Protein 3DSO (pdb70)

Foldseek 3Di:
DPCVQFPDWFQFPQQKIWTAGVVLAIWIAHNVRHTDDDDAPDWTAGPVGWIWHAHPSDIDIPPPVD

Sequence (66 aa):
VDMSNVVKTYDLQDGSSKVHVFKDGKMGMENKKFGKSMNMPEGKVMETRDGTKIIMKGNEEIFRLDEAL

CATH classification: 2.40.10.300

Structure (mmCIF, N/CA/C/O backbone):
data_3DSO
#
_entry.id   3DSO
#
_cell.length_a   32.193
_cell.length_b   84.672
_cell.length_c   23.662
_cell.angle_alpha   90.000
_cell.angle_beta   90.000
_cell.angle_gamma   90.000
#
_symmetry.space_group_name_H-M   'P 21 21 2'
#
loop_
_entity.id
_entity.type
_entity.pdbx_description
1 polymer 'Putative uncharacterized protein copK'
2 non-polymer 'COPPER (I) ION'
3 non-polymer 'THIOCYANATE ION'
4 water water
#
loop_
_atom_site.group_PDB
_atom_site.id
_atom_site.type_symbol
_atom_site.label_atom_id
_atom_site.label_alt_id
_atom_site.label_comp_id
_atom_site.label_asym_id
_atom_site.label_entity_id
_atom_site.label_seq_id
_atom_site.pdbx_PDB_ins_code
_atom_site.Cartn_x
_atom_site.Cartn_y
_atom_site.Cartn_z
_atom_site.occupancy
_atom_site.B_iso_or_equiv
_atom_site.auth_seq_id
_atom_site.auth_comp_id
_atom_site.auth_asym_id
_atom_site.auth_atom_id
_atom_site.pdbx_PDB_model_num
ATOM 1 N N . VAL A 1 1 ? 4.651 23.074 6.130 1.00 35.19 1 VAL A N 1
ATOM 2 C CA . VAL A 1 1 ? 4.345 21.641 6.446 1.00 34.97 1 VAL A CA 1
ATOM 3 C C . VAL A 1 1 ? 3.494 21.631 7.710 1.00 36.03 1 VAL A C 1
ATOM 4 O O . VAL A 1 1 ? 3.751 22.428 8.598 1.00 37.83 1 VAL A O 1
ATOM 8 N N . ASP A 1 2 ? 2.536 20.704 7.791 1.00 35.47 2 ASP A N 1
ATOM 9 C CA . ASP A 1 2 ? 1.580 20.589 8.907 1.00 36.63 2 ASP A CA 1
ATOM 10 C C . ASP A 1 2 ? 2.210 19.689 9.958 1.00 35.48 2 ASP A C 1
ATOM 11 O O . ASP A 1 2 ? 1.888 18.499 10.062 1.00 32.55 2 ASP A O 1
ATOM 16 N N . MET A 1 3 ? 3.145 20.259 10.710 1.00 32.75 3 MET A N 1
ATOM 17 C CA . MET A 1 3 ? 4.037 19.461 11.533 1.00 31.15 3 MET A CA 1
ATOM 18 C C . MET A 1 3 ? 3.315 18.790 12.677 1.00 30.27 3 MET A C 1
ATOM 19 O O . MET A 1 3 ? 3.805 17.815 13.221 1.00 30.90 3 MET A O 1
ATOM 24 N N . SER A 1 4 ? 2.168 19.328 13.086 1.00 31.30 4 SER A N 1
ATOM 25 C CA . SER A 1 4 ? 1.374 18.648 14.084 1.00 31.94 4 SER A CA 1
ATOM 26 C C . SER A 1 4 ? 0.898 17.252 13.667 1.00 31.83 4 SER A C 1
ATOM 27 O O . SER A 1 4 ? 0.588 16.436 14.531 1.00 32.76 4 SER A O 1
ATOM 30 N N . ASN A 1 5 ? 0.820 16.977 12.361 1.00 29.36 5 ASN A N 1
ATOM 31 C CA . ASN A 1 5 ? 0.441 15.614 11.907 1.00 29.73 5 ASN A CA 1
ATOM 32 C C . ASN A 1 5 ? 1.620 14.833 11.308 1.00 28.69 5 ASN A C 1
ATOM 33 O O . ASN A 1 5 ? 1.450 13.736 10.747 1.00 27.42 5 ASN A O 1
ATOM 38 N N . VAL A 1 6 ? 2.813 15.385 11.475 1.00 28.09 6 VAL A N 1
ATOM 39 C CA . VAL A 1 6 ? 4.045 14.684 11.140 1.00 27.92 6 VAL A CA 1
ATOM 40 C C . VAL A 1 6 ? 4.530 13.856 12.321 1.00 27.58 6 VAL A C 1
ATOM 41 O O . VAL A 1 6 ? 4.689 14.384 13.447 1.00 31.00 6 VAL A O 1
ATOM 45 N N . VAL A 1 7 ? 4.759 12.565 12.081 1.00 25.86 7 VAL A N 1
ATOM 46 C CA . VAL A 1 7 ? 5.236 11.670 13.135 1.00 28.38 7 VAL A CA 1
ATOM 47 C C . VAL A 1 7 ? 6.756 11.495 13.127 1.00 25.71 7 VAL A C 1
ATOM 48 O O . VAL A 1 7 ? 7.358 11.207 14.160 1.00 27.01 7 VAL A O 1
ATOM 52 N N . LYS A 1 8 ? 7.383 11.674 11.966 1.00 24.73 8 LYS A N 1
ATOM 53 C CA . LYS A 1 8 ? 8.833 11.580 11.862 1.00 23.36 8 LYS A CA 1
ATOM 54 C C . LYS A 1 8 ? 9.311 12.438 10.706 1.00 24.51 8 LYS A C 1
ATOM 55 O O . LYS A 1 8 ? 8.661 12.497 9.656 1.00 26.27 8 LYS A O 1
ATOM 61 N N . THR A 1 9 ? 10.421 13.137 10.934 1.00 24.89 9 THR A N 1
ATOM 62 C CA . THR A 1 9 ? 11.108 13.868 9.860 1.00 24.64 9 THR A CA 1
ATOM 63 C C . THR A 1 9 ? 12.529 13.319 9.744 1.00 25.85 9 THR A C 1
ATOM 64 O O . THR A 1 9 ? 13.192 13.096 10.757 1.00 25.07 9 THR A O 1
ATOM 68 N N . TYR A 1 10 ? 12.985 13.135 8.516 1.00 23.44 10 TYR A N 1
ATOM 69 C CA . TYR A 1 10 ? 14.367 12.817 8.220 1.00 24.69 10 TYR A CA 1
ATOM 70 C C . TYR A 1 10 ? 15.005 14.039 7.624 1.00 25.46 10 TYR A C 1
ATOM 71 O O . TYR A 1 10 ? 14.554 14.536 6.581 1.00 26.18 10 TYR A O 1
ATOM 80 N N . ASP A 1 11 ? 16.057 14.521 8.278 1.00 25.50 11 ASP A N 1
ATOM 81 C CA . ASP A 1 11 ? 16.809 15.686 7.827 1.00 26.27 11 ASP A CA 1
ATOM 82 C C . ASP A 1 11 ? 18.019 15.204 7.060 1.00 25.66 11 ASP A C 1
ATOM 83 O O . ASP A 1 11 ? 18.909 14.582 7.620 1.00 28.50 11 ASP A O 1
ATOM 88 N N . LEU A 1 12 ? 17.974 15.404 5.756 1.00 26.42 12 LEU A N 1
ATOM 89 C CA . LEU A 1 12 ? 18.979 14.870 4.868 1.00 25.69 12 LEU A CA 1
ATOM 90 C C . LEU A 1 12 ? 20.189 15.803 4.824 1.00 24.08 12 LEU A C 1
ATOM 91 O O . LEU A 1 12 ? 20.071 17.006 5.065 1.00 25.61 12 LEU A O 1
ATOM 96 N N . GLN A 1 13 ? 21.334 15.231 4.491 1.00 25.31 13 GLN A N 1
ATOM 97 C CA . GLN A 1 13 ? 22.594 15.986 4.386 1.00 26.12 13 GLN A CA 1
ATOM 98 C C . GLN A 1 13 ? 22.501 17.192 3.475 1.00 24.70 13 GLN A C 1
ATOM 99 O O . GLN A 1 13 ? 23.154 18.207 3.756 1.00 24.89 13 GLN A O 1
ATOM 105 N N . ASP A 1 14 ? 21.734 17.085 2.389 1.00 24.61 14 ASP A N 1
ATOM 106 C CA . ASP A 1 14 ? 21.591 18.188 1.442 1.00 25.16 14 ASP A CA 1
ATOM 107 C C . ASP A 1 14 ? 20.591 19.252 1.887 1.00 25.55 14 ASP A C 1
ATOM 108 O O . ASP A 1 14 ? 20.271 20.208 1.118 1.00 25.48 14 ASP A O 1
ATOM 113 N N . GLY A 1 15 ? 20.124 19.179 3.122 1.00 23.41 15 GLY A N 1
ATOM 114 C CA . GLY A 1 15 ? 19.197 20.170 3.621 1.00 24.60 15 GLY A CA 1
ATOM 115 C C . GLY A 1 15 ? 17.732 19.936 3.316 1.00 26.99 15 GLY A C 1
ATOM 116 O O . GLY A 1 15 ? 16.868 20.679 3.809 1.00 26.29 15 GLY A O 1
ATOM 117 N N . SER A 1 16 ? 17.434 18.913 2.509 1.00 24.69 16 SER A N 1
ATOM 118 C CA A SER A 1 16 ? 16.041 18.539 2.303 0.50 25.32 16 SER A CA 1
ATOM 119 C CA B SER A 1 16 ? 16.040 18.527 2.312 0.50 25.15 16 SER A CA 1
ATOM 120 C C . SER A 1 16 ? 15.496 17.790 3.516 1.00 25.89 16 SER A C 1
ATOM 121 O O . SER A 1 16 ? 16.239 17.362 4.414 1.00 26.26 16 SER A O 1
ATOM 126 N N . LYS A 1 17 ? 14.178 17.627 3.533 1.00 25.06 17 LYS A N 1
ATOM 127 C CA . LYS A 1 17 ? 13.523 16.929 4.599 1.00 25.16 17 LYS A CA 1
ATOM 128 C C . LYS A 1 17 ? 12.485 16.025 4.003 1.00 26.34 17 LYS A C 1
ATOM 129 O O . LYS A 1 17 ? 11.723 16.444 3.138 1.00 26.50 17 LYS A O 1
ATOM 135 N N . VAL A 1 18 ? 12.400 14.829 4.570 1.00 24.52 18 VAL A N 1
ATOM 136 C CA . VAL A 1 18 ? 11.317 13.899 4.343 1.00 25.53 18 VAL A CA 1
ATOM 137 C C . VAL A 1 18 ? 10.421 13.863 5.563 1.00 25.56 18 VAL A C 1
ATOM 138 O O . VAL A 1 18 ? 10.914 13.642 6.672 1.00 25.81 18 VAL A O 1
ATOM 142 N N . HIS A 1 19 ? 9.116 14.040 5.365 1.00 24.93 19 HIS A N 1
ATOM 143 C CA . HIS A 1 19 ? 8.144 14.040 6.453 1.00 25.16 19 HIS A CA 1
ATOM 144 C C . HIS A 1 19 ? 7.163 12.897 6.277 1.00 25.89 19 HIS A C 1
ATOM 145 O O . HIS A 1 19 ? 6.622 12.717 5.184 1.00 26.24 19 HIS A O 1
ATOM 152 N N . VAL A 1 20 ? 6.941 12.142 7.350 1.00 24.63 20 VAL A N 1
ATOM 153 C CA . VAL A 1 20 ? 5.983 11.052 7.340 1.00 25.01 20 VAL A CA 1
ATOM 154 C C . VAL A 1 20 ? 4.858 11.439 8.269 1.00 25.88 20 VAL A C 1
ATOM 155 O O . VAL A 1 20 ? 5.093 11.885 9.391 1.00 26.71 20 VAL A O 1
ATOM 159 N N . PHE A 1 21 ? 3.623 11.292 7.792 1.00 24.58 21 PHE A N 1
ATOM 160 C CA . PHE A 1 21 ? 2.444 11.757 8.476 1.00 24.29 21 PHE A CA 1
ATOM 161 C C . PHE A 1 21 ? 1.716 10.635 9.227 1.00 24.07 21 PHE A C 1
ATOM 162 O O . PHE A 1 21 ? 1.918 9.452 8.958 1.00 26.14 21 PHE A O 1
ATOM 170 N N . LYS A 1 22 ? 0.857 11.029 10.159 1.00 25.87 22 LYS A N 1
ATOM 171 C CA . LYS A 1 22 ? 0.060 10.095 10.945 1.00 27.03 22 LYS A CA 1
ATOM 172 C C . LYS A 1 22 ? -0.775 9.126 10.089 1.00 25.68 22 LYS A C 1
ATOM 173 O O . LYS A 1 22 ? -0.966 7.952 10.481 1.00 27.37 22 LYS A O 1
ATOM 179 N N . ASP A 1 23 ? -1.242 9.587 8.914 1.00 26.29 23 ASP A N 1
ATOM 180 C CA . ASP A 1 23 ? -2.060 8.746 8.031 1.00 25.73 23 ASP A CA 1
ATOM 181 C C . ASP A 1 23 ? -1.235 7.954 7.027 1.00 27.04 23 ASP A C 1
ATOM 182 O O . ASP A 1 23 ? -1.793 7.351 6.102 1.00 29.91 23 ASP A O 1
ATOM 187 N N . GLY A 1 24 ? 0.082 7.985 7.197 1.00 26.69 24 GLY A N 1
ATOM 188 C CA . GLY A 1 24 ? 0.994 7.157 6.403 1.00 26.64 24 GLY A CA 1
ATOM 189 C C . GLY A 1 24 ? 1.512 7.814 5.137 1.00 28.76 24 GLY A C 1
ATOM 190 O O . GLY A 1 24 ? 2.377 7.266 4.454 1.00 31.24 24 GLY A O 1
ATOM 191 N N . LYS A 1 25 ? 0.987 8.985 4.804 1.00 26.97 25 LYS A N 1
ATOM 192 C CA . LYS A 1 25 ? 1.490 9.725 3.638 1.00 26.97 25 LYS A CA 1
ATOM 193 C C . LYS A 1 25 ? 2.888 10.210 3.923 1.00 27.22 25 LYS A C 1
ATOM 194 O O . LYS A 1 25 ? 3.314 10.325 5.067 1.00 25.91 25 LYS A O 1
ATOM 200 N N . MET A 1 26 ? 3.608 10.477 2.852 1.00 24.89 26 MET A N 1
ATOM 201 C CA . MET A 1 26 ? 4.971 10.936 2.977 1.00 26.28 26 MET A CA 1
ATOM 202 C C . MET A 1 26 ? 5.180 12.012 1.917 1.00 24.97 26 MET A C 1
ATOM 203 O O . MET A 1 26 ? 4.642 11.964 0.807 1.00 25.50 26 MET A O 1
ATOM 208 N N . GLY A 1 27 ? 5.959 13.011 2.290 1.00 24.02 27 GLY A N 1
ATOM 209 C CA . GLY A 1 27 ? 6.341 14.056 1.338 1.00 25.23 27 GLY A CA 1
ATOM 210 C C . GLY A 1 27 ? 7.753 14.554 1.583 1.00 25.85 27 GLY A C 1
ATOM 211 O O . GLY A 1 27 ? 8.396 14.181 2.571 1.00 25.95 27 GLY A O 1
ATOM 212 N N . MET A 1 28 ? 8.253 15.386 0.680 1.00 26.56 28 MET A N 1
ATOM 213 C CA . MET A 1 28 ? 9.613 15.875 0.766 1.00 26.40 28 MET A CA 1
ATOM 214 C C . MET A 1 28 ? 9.654 17.351 0.358 1.00 26.31 28 MET A C 1
ATOM 215 O O . MET A 1 28 ? 8.876 17.778 -0.502 1.00 25.67 28 MET A O 1
ATOM 220 N N . GLU A 1 29 ? 10.516 18.105 1.000 1.00 25.95 29 GLU A N 1
ATOM 221 C CA . GLU A 1 29 ? 10.763 19.509 0.645 1.00 25.65 29 GLU A CA 1
ATOM 222 C C . GLU A 1 29 ? 12.254 19.740 0.625 1.00 27.92 29 GLU A C 1
ATOM 223 O O . GLU A 1 29 ? 13.013 19.115 1.418 1.00 27.92 29 GLU A O 1
ATOM 229 N N . ASN A 1 30 ? 12.718 20.530 -0.322 1.00 25.74 30 ASN A N 1
ATOM 230 C CA . ASN A 1 30 ? 14.120 20.946 -0.267 1.00 29.34 30 ASN A CA 1
ATOM 231 C C . ASN A 1 30 ? 14.435 22.017 0.850 1.00 22.39 30 ASN A C 1
ATOM 232 O O . ASN A 1 30 ? 13.545 22.455 1.605 1.00 26.33 30 ASN A O 1
ATOM 237 N N . LYS A 1 31 ? 15.688 22.465 0.932 1.00 24.64 31 LYS A N 1
ATOM 238 C CA A LYS A 1 31 ? 16.150 23.415 1.970 0.70 25.32 31 LYS A CA 1
ATOM 239 C CA B LYS A 1 31 ? 16.046 23.362 2.048 0.30 24.63 31 LYS A CA 1
ATOM 240 C C . LYS A 1 31 ? 15.467 24.780 1.941 1.00 25.27 31 LYS A C 1
ATOM 241 O O . LYS A 1 31 ? 15.574 25.565 2.883 1.00 27.87 31 LYS A O 1
ATOM 252 N N . PHE A 1 32 ? 14.860 25.101 0.803 1.00 24.94 32 PHE A N 1
ATOM 253 C CA . PHE A 1 32 ? 14.123 26.354 0.588 1.00 25.01 32 PHE A CA 1
ATOM 254 C C . PHE A 1 32 ? 12.623 26.193 0.753 1.00 25.44 32 PHE A C 1
ATOM 255 O O . PHE A 1 32 ? 11.868 27.132 0.575 1.00 26.69 32 PHE A O 1
ATOM 263 N N . GLY A 1 33 ? 12.190 25.004 1.126 1.00 25.92 33 GLY A N 1
ATOM 264 C CA . GLY A 1 33 ? 10.785 24.739 1.336 1.00 27.55 33 GLY A CA 1
ATOM 265 C C . GLY A 1 33 ? 10.016 24.418 0.062 1.00 27.12 33 GLY A C 1
ATOM 266 O O . GLY A 1 33 ? 8.775 24.414 0.076 1.00 29.57 33 GLY A O 1
ATOM 267 N N . LYS A 1 34 ? 10.727 24.148 -1.037 1.00 24.31 34 LYS A N 1
ATOM 268 C CA . LYS A 1 34 ? 10.098 23.782 -2.277 1.00 24.49 34 LYS A CA 1
ATOM 269 C C . LYS A 1 34 ? 9.759 22.279 -2.269 1.00 25.39 34 LYS A C 1
ATOM 270 O O . LYS A 1 34 ? 10.595 21.443 -1.899 1.00 26.72 34 LYS A O 1
ATOM 276 N N . SER A 1 35 ? 8.547 21.938 -2.672 1.00 23.77 35 SER A N 1
ATOM 277 C CA . SER A 1 35 ? 8.162 20.551 -2.731 1.00 24.24 35 SER A CA 1
ATOM 278 C C . SER A 1 35 ? 9.016 19.782 -3.720 1.00 25.38 35 SER A C 1
ATOM 279 O O . SER A 1 35 ? 9.326 20.277 -4.802 1.00 27.09 35 SER A O 1
ATOM 282 N N . MET A 1 36 ? 9.321 18.529 -3.367 1.00 25.77 36 MET A N 1
ATOM 283 C CA . MET A 1 36 ? 10.098 17.632 -4.220 1.00 26.48 36 MET A CA 1
ATOM 284 C C . MET A 1 36 ? 9.387 16.309 -4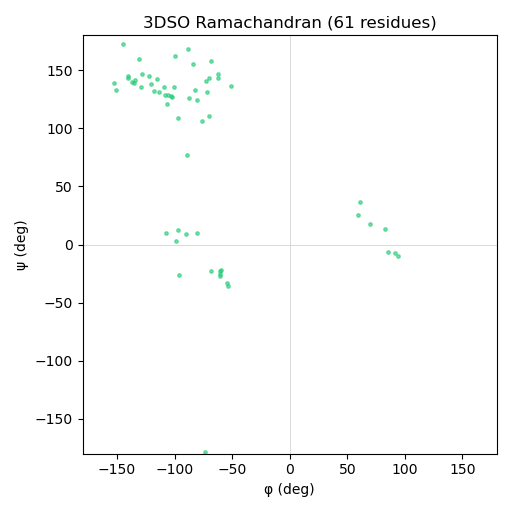.395 1.00 26.26 36 MET A C 1
ATOM 285 O O . MET A 1 36 ? 8.796 15.814 -3.449 1.00 26.34 36 MET A O 1
ATOM 290 N N . ASN A 1 37 ? 9.524 15.676 -5.558 1.00 26.80 37 ASN A N 1
ATOM 291 C CA . ASN A 1 37 ? 9.104 14.270 -5.692 1.00 28.00 37 ASN A CA 1
ATOM 292 C C . ASN A 1 37 ? 10.084 13.450 -4.905 1.00 29.55 37 ASN A C 1
ATOM 293 O O . ASN A 1 37 ? 11.282 13.690 -4.915 1.00 33.25 37 ASN A O 1
ATOM 298 N N . MET A 1 38 ? 9.597 12.416 -4.272 1.00 33.11 38 MET A N 1
ATOM 299 C CA . MET A 1 38 ? 10.480 11.559 -3.496 1.00 30.98 38 MET A CA 1
ATOM 300 C C . MET A 1 38 ? 11.222 10.557 -4.381 1.00 31.32 38 MET A C 1
ATOM 301 O O . MET A 1 38 ? 10.576 9.827 -5.118 1.00 30.97 38 MET A O 1
ATOM 306 N N . PRO A 1 39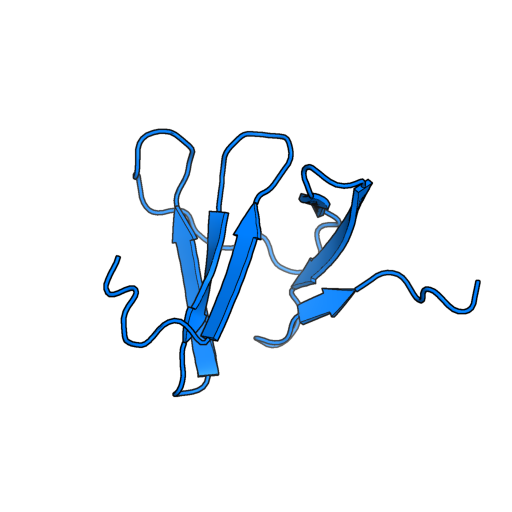 ? 12.578 10.538 -4.313 1.00 26.77 39 PRO A N 1
ATOM 307 C CA . PRO A 1 39 ? 13.283 9.580 -5.160 1.00 26.93 39 PRO A CA 1
ATOM 308 C C . PRO A 1 39 ? 13.172 8.176 -4.582 1.00 24.38 39 PRO A C 1
ATOM 309 O O . PRO A 1 39 ? 13.777 7.865 -3.573 1.00 27.15 39 PRO A O 1
ATOM 313 N N . GLU A 1 40 ? 12.359 7.346 -5.224 1.00 27.18 40 GLU A N 1
ATOM 314 C CA . GLU A 1 40 ? 12.165 5.977 -4.755 1.00 28.35 40 GLU A CA 1
ATOM 315 C C . GLU A 1 40 ? 13.410 5.149 -5.058 1.00 28.69 40 GLU A C 1
ATOM 316 O O . GLU A 1 40 ? 13.988 5.282 -6.125 1.00 27.90 40 GLU A O 1
ATOM 322 N N . GLY A 1 41 ? 13.805 4.278 -4.139 1.00 29.53 41 GLY A N 1
ATOM 323 C CA . GLY A 1 41 ? 14.947 3.383 -4.348 1.00 30.69 41 GLY A CA 1
ATOM 324 C C . GLY A 1 41 ? 16.335 4.021 -4.372 1.00 33.91 41 GLY A C 1
ATOM 325 O O . GLY A 1 41 ? 17.286 3.440 -4.913 1.00 37.37 41 GLY A O 1
ATOM 326 N N . LYS A 1 42 ? 16.433 5.241 -3.858 1.00 29.79 42 LYS A N 1
ATOM 327 C CA . LYS A 1 42 ? 17.696 5.983 -3.789 1.00 29.47 42 LYS A CA 1
ATOM 328 C C 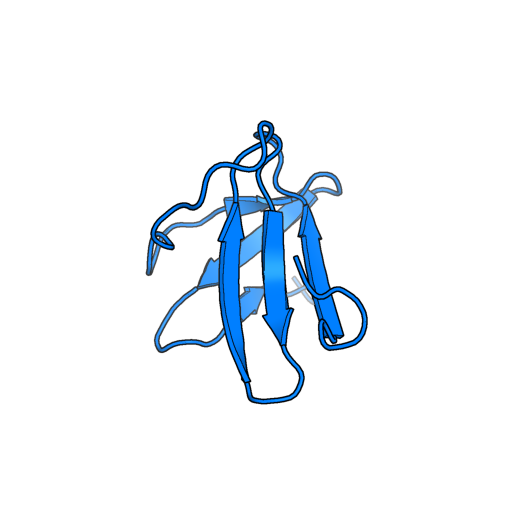. LYS A 1 42 ? 18.154 6.033 -2.353 1.00 27.87 42 LYS A C 1
ATOM 329 O O . LYS A 1 42 ? 17.381 6.429 -1.498 1.00 28.04 42 LYS A O 1
ATOM 335 N N . VAL A 1 43 ? 19.401 5.649 -2.094 1.00 26.94 43 VAL A N 1
ATOM 336 C CA . VAL A 1 43 ? 19.962 5.793 -0.746 1.00 27.62 43 VAL A CA 1
ATOM 337 C C . VAL A 1 43 ? 20.214 7.290 -0.484 1.00 25.64 43 VAL A C 1
ATOM 338 O O . VAL A 1 43 ? 20.817 7.984 -1.314 1.00 26.33 43 VAL A O 1
ATOM 342 N N . MET A 1 44 ? 19.745 7.748 0.669 1.00 25.06 44 MET A N 1
ATOM 343 C CA . MET A 1 44 ? 19.822 9.142 1.116 1.00 23.89 44 MET A CA 1
ATOM 344 C C . MET A 1 44 ? 20.415 9.141 2.524 1.00 24.96 44 MET A C 1
ATOM 345 O O . MET A 1 44 ? 19.989 8.363 3.371 1.00 27.50 44 MET A O 1
ATOM 350 N N . GLU A 1 45 ? 21.355 10.038 2.782 1.00 23.34 45 GLU A N 1
ATOM 351 C CA . GLU A 1 45 ? 22.026 10.121 4.085 1.00 23.60 45 GLU A CA 1
ATOM 352 C C . GLU A 1 45 ? 21.446 11.246 4.924 1.00 21.04 45 GLU A C 1
ATOM 353 O O . GLU A 1 45 ? 21.274 12.377 4.432 1.00 23.51 45 GLU A O 1
ATOM 359 N N . THR A 1 46 ? 21.198 10.989 6.203 1.00 22.47 46 THR A N 1
ATOM 360 C CA . THR A 1 46 ? 20.713 12.015 7.083 1.00 25.70 46 THR A CA 1
ATOM 361 C C . THR A 1 46 ? 21.852 12.808 7.730 1.00 25.22 46 THR A C 1
ATOM 362 O O . THR A 1 46 ? 23.022 12.409 7.694 1.00 25.08 46 THR A O 1
ATOM 366 N N . ARG A 1 47 ? 21.521 13.922 8.365 1.00 26.13 47 ARG A N 1
ATOM 367 C CA . ARG A 1 47 ? 22.538 14.746 9.016 1.00 28.44 47 ARG A CA 1
ATOM 368 C C . ARG A 1 47 ? 23.289 14.014 10.110 1.00 28.14 47 ARG A C 1
ATOM 369 O O . ARG A 1 47 ? 24.419 14.390 10.456 1.00 27.63 47 ARG A O 1
ATOM 377 N N . ASP A 1 48 ? 22.665 13.022 10.727 1.00 27.67 48 ASP A N 1
ATOM 378 C CA . ASP A 1 48 ? 23.352 12.309 11.796 1.00 30.49 48 ASP A CA 1
ATOM 379 C C . ASP A 1 48 ? 23.996 11.005 11.295 1.00 28.94 48 ASP A C 1
ATOM 380 O O . ASP A 1 48 ? 24.439 10.185 12.101 1.00 32.04 48 ASP A O 1
ATOM 385 N N . GLY A 1 49 ? 24.082 10.829 9.980 1.00 28.07 49 GLY A N 1
ATOM 386 C CA . GLY A 1 49 ? 24.781 9.666 9.409 1.00 28.93 49 GLY A CA 1
ATOM 387 C C . GLY A 1 49 ? 23.910 8.457 9.081 1.00 28.85 49 GLY A C 1
ATOM 388 O O . GLY A 1 49 ? 24.381 7.516 8.474 1.00 34.97 49 GLY A O 1
ATOM 389 N N . THR A 1 50 ? 22.650 8.451 9.510 1.00 27.45 50 THR A N 1
ATOM 390 C CA . THR A 1 50 ? 21.721 7.356 9.185 1.00 29.40 50 THR A CA 1
ATOM 391 C C . THR A 1 50 ? 21.590 7.373 7.666 1.00 27.97 50 THR A C 1
ATOM 392 O O . THR A 1 50 ? 21.677 8.432 7.064 1.00 29.14 50 THR A O 1
ATOM 396 N N . LYS A 1 51 ? 21.408 6.229 7.019 1.00 24.79 51 LYS A N 1
ATOM 397 C CA . LYS A 1 51 ? 21.013 6.205 5.592 1.00 25.95 51 LYS A CA 1
ATOM 398 C C . LYS A 1 51 ? 19.626 5.588 5.457 1.00 26.70 51 LYS A C 1
ATOM 399 O O . LYS A 1 51 ? 19.265 4.653 6.176 1.00 26.41 51 LYS A O 1
ATOM 405 N N . ILE A 1 52 ? 18.833 6.126 4.535 1.00 25.58 52 ILE A N 1
ATOM 406 C CA . ILE A 1 52 ? 17.499 5.614 4.319 1.00 23.17 52 ILE A CA 1
ATOM 407 C C . ILE A 1 52 ? 17.273 5.375 2.840 1.00 24.42 52 ILE A C 1
ATO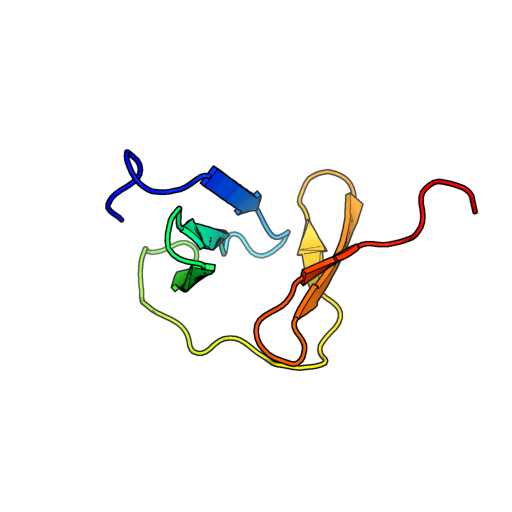M 408 O O . ILE A 1 52 ? 17.964 5.895 1.972 1.00 23.62 52 ILE A O 1
ATOM 413 N N . ILE A 1 53 ? 16.285 4.529 2.579 1.00 22.54 53 ILE A N 1
ATOM 414 C CA . ILE A 1 53 ? 15.726 4.339 1.249 1.00 24.26 53 ILE A CA 1
ATOM 415 C C . ILE A 1 53 ? 14.214 4.324 1.347 1.00 25.04 53 ILE A C 1
ATOM 416 O O . ILE A 1 53 ? 13.650 3.723 2.267 1.00 25.21 53 ILE A O 1
ATOM 421 N N . MET A 1 54 ? 13.549 4.961 0.395 1.00 26.88 54 MET A N 1
ATOM 422 C CA . MET A 1 54 ? 12.109 4.953 0.322 1.00 26.55 54 MET A CA 1
ATOM 423 C C . MET A 1 54 ? 11.712 3.958 -0.774 1.00 27.39 54 MET A C 1
ATOM 424 O O . MET A 1 54 ? 12.213 4.038 -1.883 1.00 27.55 54 MET A O 1
ATOM 429 N N . LYS A 1 55 ? 10.838 2.988 -0.471 1.00 27.98 55 LYS A N 1
ATOM 430 C CA . LYS A 1 55 ? 10.329 2.052 -1.477 1.00 27.36 55 LYS A CA 1
ATOM 431 C C . LYS A 1 55 ? 8.930 1.589 -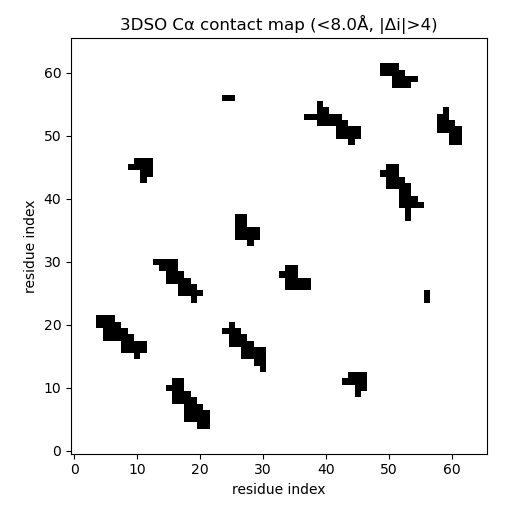1.080 1.00 26.33 55 LYS A C 1
ATOM 432 O O . LYS A 1 55 ? 8.702 1.290 0.074 1.00 27.05 55 LYS A O 1
ATOM 438 N N . GLY A 1 56 ? 7.983 1.609 -2.014 1.00 26.89 56 GLY A N 1
ATOM 439 C CA . GLY A 1 56 ? 6.620 1.186 -1.705 1.00 26.22 56 GLY A CA 1
ATOM 440 C C . GLY A 1 56 ? 5.943 2.018 -0.626 1.00 28.52 56 GLY A C 1
ATOM 441 O O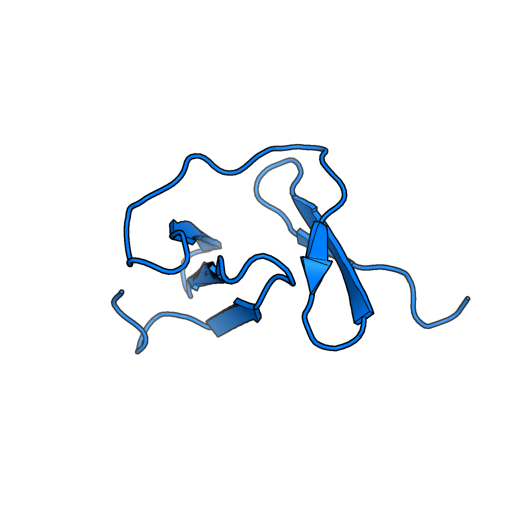 . GLY A 1 56 ? 5.173 1.498 0.183 1.00 30.06 56 GLY A O 1
ATOM 442 N N . ASN A 1 57 ? 6.226 3.318 -0.626 1.00 28.56 57 A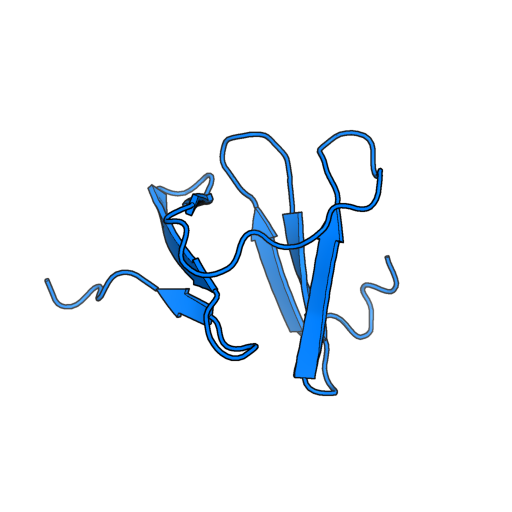SN A N 1
ATOM 443 C CA . ASN A 1 57 ? 5.743 4.261 0.398 1.00 28.86 57 ASN A CA 1
ATOM 444 C C . ASN A 1 57 ? 6.159 3.944 1.833 1.00 27.55 57 ASN A C 1
ATOM 445 O O . ASN A 1 57 ? 5.517 4.391 2.796 1.00 28.87 57 ASN A O 1
ATOM 450 N N . GLU A 1 58 ? 7.266 3.228 1.967 1.00 26.88 58 GLU A N 1
ATOM 451 C CA A GLU A 1 58 ? 7.801 2.879 3.269 0.60 27.50 58 GLU A CA 1
ATOM 452 C CA B GLU A 1 58 ? 7.803 2.879 3.276 0.40 27.51 58 GLU A CA 1
ATOM 453 C C . GLU A 1 58 ? 9.260 3.312 3.351 1.00 26.91 58 GLU A C 1
ATOM 454 O O . GLU A 1 58 ? 9.943 3.377 2.333 1.00 26.94 58 GLU A O 1
ATOM 465 N N . ILE A 1 59 ? 9.731 3.604 4.561 1.00 25.56 59 ILE A N 1
ATOM 466 C CA . ILE A 1 59 ? 11.123 3.991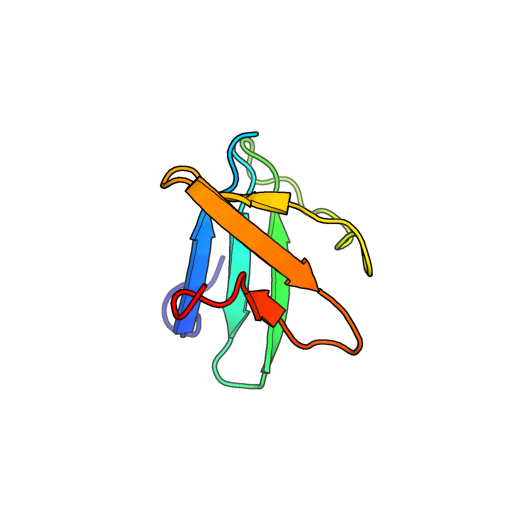 4.778 1.00 26.39 59 ILE A CA 1
ATOM 467 C C . ILE A 1 59 ? 11.886 2.824 5.370 1.00 26.15 59 ILE A C 1
ATOM 468 O O . ILE A 1 59 ? 11.461 2.245 6.372 1.00 26.20 59 ILE A O 1
ATOM 473 N N . PHE A 1 60 ? 13.003 2.503 4.730 1.00 25.02 60 PHE A N 1
ATOM 474 C CA . PHE A 1 60 ? 13.960 1.520 5.208 1.00 25.72 60 PHE A CA 1
ATOM 475 C C . PHE A 1 60 ? 15.207 2.231 5.667 1.00 25.65 60 PHE A C 1
ATOM 476 O O . PHE A 1 60 ? 15.671 3.149 4.999 1.00 26.30 60 PHE A O 1
ATOM 484 N N . ARG A 1 61 ? 15.719 1.830 6.824 1.00 24.79 61 ARG A N 1
ATOM 485 C CA . ARG A 1 61 ? 16.863 2.513 7.451 1.00 26.68 61 ARG A CA 1
ATOM 486 C C . ARG A 1 61 ? 18.032 1.565 7.679 1.00 28.72 61 ARG A C 1
ATOM 487 O O . ARG A 1 61 ? 17.822 0.377 7.968 1.00 26.38 61 ARG A O 1
ATOM 495 N N . LEU A 1 62 ? 19.273 2.037 7.558 1.00 28.56 62 LEU A N 1
ATOM 496 C CA . LEU A 1 62 ? 20.419 1.105 7.691 1.00 31.15 62 LEU A CA 1
ATOM 497 C C . LEU A 1 62 ? 20.275 0.312 8.966 1.00 32.20 62 LEU A C 1
ATOM 498 O O . LEU A 1 62 ? 19.981 0.895 10.010 1.00 30.86 62 LEU A O 1
ATOM 503 N N . ASP A 1 63 ? 20.524 -1.001 8.915 1.00 30.50 63 ASP A N 1
ATOM 504 C CA . ASP A 1 63 ? 20.353 -1.822 10.104 1.00 32.65 63 ASP A CA 1
ATOM 505 C C . ASP A 1 63 ? 21.454 -1.508 11.150 1.00 34.03 63 ASP A C 1
ATOM 506 O O . ASP A 1 63 ? 22.619 -1.840 10.967 1.00 34.11 63 ASP A O 1
ATOM 511 N N . GLU A 1 64 ? 21.060 -0.890 12.265 1.00 35.04 64 GLU A N 1
ATOM 512 C CA . GLU A 1 64 ? 21.993 -0.573 13.356 1.00 36.51 64 GLU A CA 1
ATOM 513 C C . GLU A 1 64 ? 22.676 -1.798 13.963 1.00 35.71 64 GLU A C 1
ATOM 514 O O . GLU A 1 64 ? 23.735 -1.678 14.569 1.00 36.73 64 GLU A O 1
ATOM 520 N N . ALA A 1 65 ? 22.075 -2.975 13.808 1.00 34.71 65 ALA A N 1
ATOM 521 C CA . ALA A 1 65 ? 22.688 -4.232 14.273 1.00 34.30 65 ALA A CA 1
ATOM 522 C C . ALA A 1 65 ? 24.028 -4.517 13.602 1.00 34.76 65 ALA A C 1
ATOM 523 O O . ALA A 1 65 ? 24.852 -5.253 14.153 1.00 36.52 65 ALA A O 1
ATOM 525 N N . LEU A 1 66 ? 24.219 -3.976 12.396 1.00 35.09 66 LEU A N 1
ATOM 526 C CA . LEU A 1 66 ? 25.437 -4.217 11.616 1.00 36.65 66 LEU A CA 1
ATOM 527 C C . LEU A 1 66 ? 26.416 -3.053 11.719 1.00 37.91 66 LEU A C 1
ATOM 528 O O . LEU A 1 66 ? 27.585 -3.198 11.355 1.00 40.23 66 LEU A O 1
#

Radius of gyration: 11.51 Å; Cα contacts (8 Å, |Δi|>4): 114; chains: 1; bounding box: 28×31×20 Å

InterPro domains:
  IPR021604 Copper resistance protein K [PF11525] (22-91)
  IPR038644 CopK superfamily [G3DSA:2.40.10.300] (21-94)

Nearest PDB structures (foldseek):
  3dso-assembly1_A  TM=1.015E+00  e=2.461E-12  Cupriavidus metallidurans CH34
  3n7e-assembly1_B  TM=9.679E-01  e=6.603E-10  Cupriavidus metallidurans CH34
  2k0q-assembly1_A  TM=8.959E-01  e=6.999E-10  unclassified
  3n7d-assembly1_B  TM=9.579E-01  e=8.569E-09  Cupriavidus metallidurans CH34
  2km0-assembly1_A  TM=7.207E-01  e=1.488E-07  Cupriavidus metallidurans CH34

B-factor: mean 30.56, std 6.28, range [18.88, 54.94]

Organism: Cupriavidus metallidurans (strain ATCC 43123 / DSM 2839 / NBRC 102507 / CH34) (NCBI:txid266264)

Secondary structure (DSSP, 8-state):
--GGGEEEEEEBTTS-EEEEETTS-EEEE-TTS-EE---TT--EEBTTS-EEEEETTEEEE--TT-

Solvent-accessible surface area: 4830 Å² total; per-residue (Å²): 100,83,102,96,64,22,91,93,38,24,36,6,104,91,31,3,67,0,6,26,46,145,101,36,134,22,24,13,30,43,138,171,50,143,94,67,142,66,33,114,42,108,87,10,66,10,156,122,38,36,80,1,58,6,125,57,90,109,42,111,141,104,91,164,90,190